Protein AF-A0A1W5XGT3-F1 (afdb_monomer_lite)

Secondary structure (DSSP, 8-state):
--GGG----SHHHHHHHHHHHHH--TT-EEEEEETT-THHHHHHHHTT-EEEEEEBPTTS-B-HHHHHHT--TTEEEEE--SS-TT--STTTT----TT----

pLDDT: mean 82.72, std 16.83, range [37.25, 96.12]

Structure (mmCIF, N/CA/C/O backbone):
data_AF-A0A1W5XGT3-F1
#
_entry.id   AF-A0A1W5XGT3-F1
#
loop_
_atom_site.group_PDB
_atom_site.id
_atom_site.type_symbol
_atom_site.label_atom_id
_atom_site.label_alt_id
_atom_site.label_comp_id
_atom_site.label_asym_id
_atom_site.label_entity_id
_atom_site.label_seq_id
_atom_site.pdbx_PDB_ins_code
_atom_site.Cartn_x
_atom_site.Cartn_y
_atom_site.Cartn_z
_atom_site.occupancy
_atom_site.B_iso_or_equiv
_atom_site.auth_seq_id
_atom_site.auth_comp_id
_atom_site.auth_asym_id
_atom_site.auth_atom_id
_atom_site.pdbx_PDB_model_num
ATOM 1 N N . MET A 1 1 ? 2.362 23.558 9.609 1.00 59.31 1 MET A N 1
ATOM 2 C CA . MET A 1 1 ? 1.782 22.252 9.985 1.00 59.31 1 MET A CA 1
ATOM 3 C C . MET A 1 1 ? 1.587 22.284 11.487 1.00 59.31 1 MET A C 1
ATOM 5 O O . MET A 1 1 ? 2.537 22.642 12.171 1.00 59.31 1 MET A O 1
ATOM 9 N N . ALA A 1 2 ? 0.373 22.054 11.982 1.00 87.88 2 ALA A N 1
ATOM 10 C CA . ALA A 1 2 ? 0.134 22.029 13.423 1.00 87.88 2 ALA A CA 1
ATOM 11 C C . ALA A 1 2 ? 0.783 20.771 14.035 1.00 87.88 2 ALA A C 1
ATOM 13 O O . ALA A 1 2 ? 0.886 19.761 13.331 1.00 87.88 2 ALA A O 1
ATOM 14 N N . PRO A 1 3 ? 1.229 20.810 15.302 1.00 85.12 3 PRO A N 1
ATOM 15 C CA . PRO A 1 3 ? 1.831 19.652 15.968 1.00 85.12 3 PRO A CA 1
ATOM 16 C C . PRO A 1 3 ? 0.908 18.422 15.976 1.00 85.12 3 PRO A C 1
ATOM 18 O O . PRO A 1 3 ? 1.394 17.303 15.846 1.00 85.12 3 PRO A O 1
ATOM 21 N N . ASP A 1 4 ? -0.412 18.617 15.996 1.00 88.44 4 ASP A N 1
ATOM 22 C CA . ASP A 1 4 ? -1.419 17.545 15.943 1.00 88.44 4 ASP A CA 1
ATOM 23 C C . ASP A 1 4 ? -1.454 16.772 14.608 1.00 88.44 4 ASP A C 1
ATOM 25 O O . ASP A 1 4 ? -2.119 15.746 14.493 1.00 88.44 4 ASP A O 1
ATOM 29 N N . CYS A 1 5 ? -0.737 17.239 13.580 1.00 88.94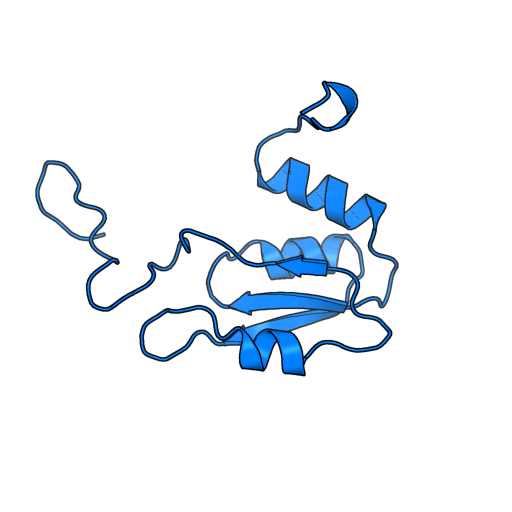 5 CYS A N 1
ATOM 30 C CA . CYS A 1 5 ? -0.608 16.557 12.290 1.00 88.94 5 CYS A CA 1
ATOM 31 C C . CYS A 1 5 ? 0.614 15.625 12.205 1.00 88.94 5 CYS A C 1
ATOM 33 O O . CYS A 1 5 ? 0.915 15.129 11.118 1.00 88.94 5 CYS A O 1
ATOM 35 N N . VAL A 1 6 ? 1.349 15.418 13.303 1.00 88.88 6 VAL A N 1
ATOM 36 C CA . VAL A 1 6 ? 2.574 14.607 13.329 1.00 88.88 6 VAL A CA 1
ATOM 37 C C . VAL A 1 6 ? 2.363 13.357 14.179 1.00 88.88 6 VAL A C 1
ATOM 39 O O . VAL A 1 6 ? 2.078 13.442 15.368 1.00 88.88 6 VAL A O 1
ATOM 42 N N . ALA A 1 7 ? 2.558 12.187 13.570 1.00 89.56 7 ALA A N 1
ATOM 43 C CA . ALA A 1 7 ? 2.581 10.902 14.261 1.00 89.56 7 ALA A CA 1
ATOM 44 C C . ALA A 1 7 ? 4.005 10.329 14.261 1.00 89.56 7 ALA A C 1
ATOM 46 O O . ALA A 1 7 ? 4.705 10.390 13.249 1.00 89.56 7 ALA A O 1
ATOM 47 N N . VAL A 1 8 ? 4.426 9.761 15.393 1.00 92.25 8 VAL A N 1
ATOM 48 C CA . VAL A 1 8 ? 5.744 9.130 15.570 1.00 92.25 8 VAL A CA 1
ATOM 49 C C . VAL A 1 8 ? 5.553 7.633 15.804 1.00 92.25 8 VAL A C 1
ATOM 51 O O . VAL A 1 8 ? 4.651 7.225 16.532 1.00 92.25 8 VAL A O 1
ATOM 54 N N . GLY A 1 9 ? 6.412 6.808 15.209 1.00 90.06 9 GLY A N 1
ATOM 55 C CA . GLY A 1 9 ? 6.372 5.354 15.359 1.00 90.06 9 GLY A CA 1
ATOM 56 C C . GLY A 1 9 ? 7.747 4.708 15.200 1.00 90.06 9 GLY A C 1
ATOM 57 O O . GLY A 1 9 ? 8.742 5.383 14.932 1.00 90.06 9 GLY A O 1
ATOM 58 N N . SER A 1 10 ? 7.799 3.386 15.362 1.00 90.94 10 SER A N 1
ATOM 59 C CA . SER A 1 10 ? 9.001 2.550 15.239 1.00 90.94 10 SER A CA 1
ATOM 60 C C . SER A 1 10 ? 9.436 2.384 13.774 1.00 90.94 10 SER A C 1
ATOM 62 O O . SER A 1 10 ? 9.336 1.313 13.177 1.00 90.94 10 SER A O 1
ATOM 64 N N . GLY A 1 11 ? 9.903 3.480 13.175 1.00 88.56 11 GLY A N 1
ATOM 65 C CA . GLY A 1 11 ? 10.299 3.549 11.769 1.00 88.56 11 GLY A CA 1
ATOM 66 C C . GLY A 1 11 ? 9.119 3.701 10.802 1.00 88.56 11 GLY A C 1
ATOM 67 O O . GLY A 1 11 ? 7.948 3.659 11.186 1.00 88.56 11 GLY A O 1
ATOM 68 N N . SER A 1 12 ? 9.432 3.880 9.515 1.00 88.00 12 SER A N 1
ATOM 69 C CA . SER A 1 12 ? 8.436 4.130 8.460 1.00 88.00 12 SER A CA 1
ATOM 70 C C . SER A 1 12 ? 7.434 2.985 8.301 1.00 88.00 12 SER A C 1
ATOM 72 O O . SER A 1 12 ? 6.250 3.232 8.088 1.00 88.00 12 SER A O 1
ATOM 74 N N . VAL A 1 13 ? 7.883 1.738 8.468 1.00 90.75 13 VAL A N 1
ATOM 75 C CA . VAL A 1 13 ? 7.024 0.543 8.429 1.00 90.75 13 VAL A CA 1
ATOM 76 C C . VAL A 1 13 ? 6.038 0.531 9.599 1.00 90.75 13 VAL A C 1
ATOM 78 O O . VAL A 1 13 ? 4.858 0.258 9.394 1.00 90.75 13 VAL A O 1
ATOM 81 N N . GLY A 1 14 ? 6.491 0.878 10.810 1.00 91.19 14 GLY A N 1
ATOM 82 C CA . GLY A 1 14 ? 5.630 0.958 11.991 1.00 91.19 14 GLY A CA 1
ATOM 83 C C . GLY A 1 14 ? 4.547 2.027 11.842 1.00 91.19 14 GLY A C 1
ATOM 84 O O . GLY A 1 14 ? 3.376 1.762 12.106 1.00 91.19 14 GLY A O 1
ATOM 85 N N . VAL A 1 15 ? 4.913 3.207 11.334 1.00 92.44 15 VAL A N 1
ATOM 86 C CA . VAL A 1 15 ? 3.953 4.286 11.043 1.00 92.44 15 VAL A CA 1
ATOM 87 C C . VAL A 1 15 ? 2.975 3.882 9.933 1.00 92.44 15 VAL A C 1
ATOM 89 O O . VAL A 1 15 ? 1.774 4.116 10.059 1.00 92.44 15 VAL A O 1
ATOM 92 N N . ALA A 1 16 ? 3.450 3.230 8.868 1.00 91.50 16 ALA A N 1
ATOM 93 C CA . ALA A 1 16 ? 2.587 2.745 7.791 1.00 91.50 16 ALA A CA 1
ATOM 94 C C . ALA A 1 16 ? 1.567 1.711 8.293 1.00 91.50 16 ALA A C 1
ATOM 96 O O . ALA A 1 16 ? 0.395 1.781 7.924 1.00 91.50 16 ALA A O 1
ATOM 97 N N . LEU A 1 17 ? 1.983 0.792 9.170 1.00 93.94 17 LEU A N 1
ATOM 98 C CA . LEU A 1 17 ? 1.081 -0.175 9.789 1.00 93.94 17 LEU A CA 1
ATOM 99 C C . LEU A 1 17 ? 0.020 0.512 10.657 1.00 93.94 17 LEU A C 1
ATOM 101 O O . LEU A 1 17 ? -1.158 0.195 10.520 1.00 93.94 17 LEU A O 1
ATOM 105 N N . GLN A 1 18 ? 0.415 1.466 11.506 1.00 93.81 18 GLN A N 1
ATOM 106 C CA . GLN A 1 18 ? -0.526 2.223 12.342 1.00 93.81 18 GLN A CA 1
ATOM 107 C C . GLN A 1 18 ? -1.566 2.962 11.491 1.00 93.81 18 GLN A C 1
ATOM 109 O O . GLN A 1 18 ? -2.758 2.932 11.796 1.00 93.81 18 GLN A O 1
ATOM 114 N N . LEU A 1 19 ? -1.132 3.573 10.385 1.00 93.06 19 LEU A N 1
ATOM 115 C CA . LEU A 1 19 ? -2.032 4.234 9.445 1.00 93.06 19 LEU A CA 1
ATOM 116 C C . LEU A 1 19 ? -3.009 3.240 8.811 1.00 93.06 19 LEU A C 1
ATOM 118 O O . LEU A 1 19 ? -4.209 3.503 8.781 1.00 93.06 19 LEU A O 1
ATOM 122 N N . LEU A 1 20 ? -2.522 2.086 8.347 1.00 93.81 20 LEU A N 1
ATOM 123 C CA . LEU A 1 20 ? -3.375 1.043 7.776 1.00 93.81 20 LEU A CA 1
ATOM 124 C C . LEU A 1 20 ? -4.387 0.524 8.804 1.00 93.81 20 LEU A C 1
ATOM 126 O O . LEU A 1 20 ? -5.565 0.418 8.483 1.00 93.81 20 LEU A O 1
ATOM 130 N N . GLN A 1 21 ? -3.971 0.281 10.047 1.00 94.75 21 GLN A N 1
ATOM 131 C CA . GLN A 1 21 ? -4.865 -0.143 11.129 1.00 94.75 21 GLN A CA 1
ATOM 132 C C . GLN A 1 21 ? -5.957 0.891 11.438 1.00 94.75 21 GLN A C 1
ATOM 134 O O . GLN A 1 21 ? -7.072 0.512 11.792 1.00 94.75 21 GLN A O 1
ATOM 139 N N . ALA A 1 22 ? -5.663 2.184 11.287 1.00 94.50 22 ALA A N 1
ATOM 140 C CA . ALA A 1 22 ? -6.625 3.250 11.547 1.00 94.50 22 ALA A CA 1
ATOM 141 C C . ALA A 1 22 ? -7.709 3.372 10.460 1.00 94.50 22 ALA A C 1
ATOM 143 O O . ALA A 1 22 ? -8.835 3.774 10.761 1.00 94.50 22 ALA A O 1
ATOM 144 N N . VAL A 1 23 ? -7.389 3.051 9.200 1.00 94.75 23 VAL A N 1
ATOM 145 C CA . VAL A 1 23 ? -8.261 3.369 8.049 1.00 94.75 23 VAL A CA 1
ATOM 146 C C . VAL A 1 23 ? -8.799 2.152 7.296 1.00 94.75 23 VAL A C 1
ATOM 148 O O . VAL A 1 23 ? -9.804 2.268 6.591 1.00 94.75 23 VAL A O 1
ATOM 151 N N . VAL A 1 24 ? -8.154 0.992 7.418 1.00 95.12 24 VAL A N 1
ATOM 152 C CA . VAL A 1 24 ? -8.492 -0.223 6.672 1.00 95.12 24 VAL A CA 1
ATOM 153 C C . VAL A 1 24 ? -9.339 -1.150 7.532 1.00 95.12 24 VAL A C 1
ATOM 155 O O . VAL A 1 24 ? -8.997 -1.454 8.673 1.00 95.12 24 VAL A O 1
ATOM 158 N N . ARG A 1 25 ? -10.445 -1.646 6.972 1.00 93.88 25 ARG A N 1
ATOM 159 C CA . ARG A 1 25 ? -11.223 -2.736 7.567 1.00 93.88 25 ARG A CA 1
ATOM 160 C C . ARG A 1 25 ? -10.980 -4.034 6.809 1.00 93.88 25 ARG A C 1
ATOM 162 O O . ARG A 1 25 ? -10.611 -4.036 5.637 1.00 93.88 25 ARG A O 1
ATOM 169 N N . ARG A 1 2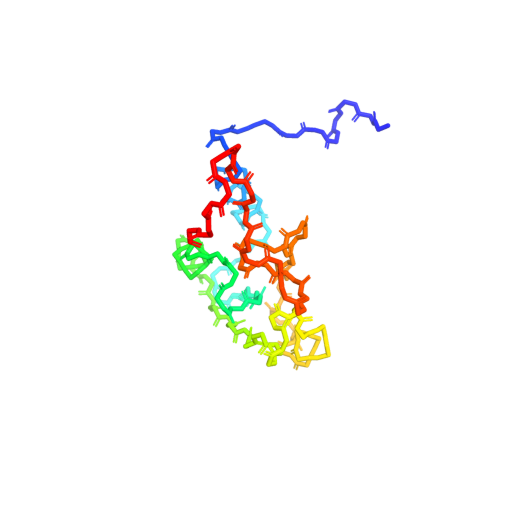6 ? -11.249 -5.164 7.467 1.00 92.56 26 ARG A N 1
ATOM 170 C CA . ARG A 1 26 ? -11.122 -6.487 6.848 1.00 92.56 26 ARG A CA 1
ATOM 171 C C . ARG A 1 26 ? -11.926 -6.560 5.542 1.00 92.56 26 ARG A C 1
ATOM 173 O O . ARG A 1 26 ? -13.121 -6.267 5.523 1.00 92.56 26 ARG A O 1
ATOM 180 N N . GLY A 1 27 ? -11.268 -6.982 4.466 1.00 91.06 27 GLY A N 1
ATOM 181 C CA . GLY A 1 27 ? -11.841 -7.070 3.121 1.00 91.06 27 GLY A CA 1
ATOM 182 C C . GLY A 1 27 ? -11.766 -5.786 2.286 1.00 91.06 27 GLY A C 1
ATOM 183 O O . GLY A 1 27 ? -12.109 -5.837 1.104 1.00 91.06 27 GLY A O 1
ATOM 184 N N . ASP A 1 28 ? -11.305 -4.665 2.848 1.00 96.12 28 ASP A N 1
ATOM 185 C CA . ASP A 1 28 ? -10.973 -3.473 2.064 1.00 96.12 28 ASP A CA 1
ATOM 186 C C . ASP A 1 28 ? -9.729 -3.718 1.199 1.00 96.12 28 ASP A C 1
ATOM 188 O O . ASP A 1 28 ? -8.974 -4.664 1.411 1.00 96.12 28 ASP A O 1
ATOM 192 N N . THR A 1 29 ? -9.532 -2.888 0.179 1.00 95.06 29 THR A N 1
ATOM 193 C CA . THR A 1 29 ? -8.438 -3.028 -0.792 1.00 95.06 29 THR A CA 1
ATOM 194 C C . THR A 1 29 ? -7.335 -2.010 -0.524 1.00 95.06 29 THR A C 1
ATOM 196 O O . THR A 1 29 ? -7.613 -0.826 -0.296 1.00 95.06 29 THR A O 1
ATOM 199 N N . VAL A 1 30 ? -6.086 -2.478 -0.585 1.00 96.06 30 VAL A N 1
ATOM 200 C CA . VAL A 1 30 ? -4.877 -1.650 -0.502 1.00 96.06 30 VAL A CA 1
ATOM 201 C C . VAL A 1 30 ? -4.114 -1.798 -1.814 1.00 96.06 30 VAL A C 1
ATOM 203 O O . VAL A 1 30 ? -3.587 -2.871 -2.110 1.00 96.06 30 VAL A O 1
ATOM 206 N N . ALA A 1 31 ? -4.086 -0.726 -2.604 1.00 95.25 31 ALA A N 1
ATOM 207 C CA . ALA A 1 31 ? -3.381 -0.681 -3.882 1.00 95.25 31 ALA A CA 1
ATOM 208 C C . ALA A 1 31 ? -1.982 -0.084 -3.708 1.00 95.25 31 ALA A C 1
ATOM 210 O O . ALA A 1 31 ? -1.796 0.854 -2.934 1.00 95.25 31 ALA A O 1
ATOM 211 N N . TYR A 1 32 ? -0.988 -0.608 -4.415 1.00 93.38 32 TYR A N 1
ATOM 212 C CA . TYR A 1 32 ? 0.391 -0.121 -4.338 1.00 93.38 32 TYR A CA 1
ATOM 213 C C . TYR A 1 32 ? 1.161 -0.488 -5.600 1.00 93.38 32 TYR A C 1
ATOM 215 O O . TYR A 1 32 ? 0.869 -1.498 -6.239 1.00 93.38 32 TYR A O 1
ATOM 223 N N . ALA A 1 33 ? 2.167 0.312 -5.957 1.00 91.94 33 ALA A N 1
ATOM 224 C CA . ALA A 1 33 ? 3.025 -0.039 -7.083 1.00 91.94 33 ALA A CA 1
ATOM 225 C C . ALA A 1 33 ? 4.025 -1.145 -6.683 1.00 91.94 33 ALA A C 1
ATOM 227 O O . ALA A 1 33 ? 4.613 -1.127 -5.595 1.00 91.94 33 ALA A O 1
ATOM 228 N N . TRP A 1 34 ? 4.228 -2.117 -7.560 1.00 88.50 34 TRP A N 1
ATOM 229 C CA . TRP A 1 34 ? 4.980 -3.347 -7.326 1.00 88.50 34 TRP A CA 1
ATOM 230 C C . TRP A 1 34 ? 6.039 -3.537 -8.420 1.00 88.50 34 TRP A C 1
ATOM 232 O O . TRP A 1 34 ? 5.704 -3.470 -9.599 1.00 88.50 34 TRP A O 1
ATOM 242 N N . ARG A 1 35 ? 7.320 -3.796 -8.119 1.00 81.94 35 ARG A N 1
ATOM 243 C CA . ARG A 1 35 ? 7.992 -4.075 -6.826 1.00 81.94 35 ARG A CA 1
ATOM 244 C C . ARG A 1 35 ? 8.710 -2.848 -6.268 1.00 81.94 35 ARG A C 1
ATOM 246 O O . ARG A 1 35 ? 9.933 -2.790 -6.290 1.00 81.94 35 ARG A O 1
ATOM 253 N N . THR A 1 36 ? 7.967 -1.853 -5.774 1.00 78.62 36 THR A N 1
ATOM 254 C CA . THR A 1 36 ? 8.624 -0.734 -5.080 1.00 78.62 36 THR A CA 1
ATOM 255 C C . THR A 1 36 ? 9.142 -1.183 -3.715 1.00 78.62 36 THR A C 1
ATOM 257 O O . THR A 1 36 ? 10.335 -1.092 -3.460 1.00 78.62 36 THR A O 1
ATOM 260 N N . PHE A 1 37 ? 8.280 -1.718 -2.847 1.00 81.88 37 PHE A N 1
ATOM 261 C CA . PHE A 1 37 ? 8.659 -2.103 -1.487 1.00 81.88 37 PHE A CA 1
ATOM 262 C C . PHE A 1 37 ? 8.009 -3.428 -1.082 1.00 81.88 37 PHE A C 1
ATOM 264 O O . PHE A 1 37 ? 6.789 -3.583 -1.178 1.00 81.88 37 PHE A O 1
ATOM 271 N N . ASP A 1 38 ? 8.825 -4.366 -0.604 1.00 85.88 38 ASP A N 1
ATOM 272 C CA . ASP A 1 38 ? 8.407 -5.751 -0.352 1.00 85.88 38 ASP A CA 1
ATOM 273 C C . ASP A 1 38 ? 7.500 -5.912 0.877 1.00 85.88 38 ASP A C 1
ATOM 275 O O . ASP A 1 38 ? 6.837 -6.935 1.020 1.00 85.88 38 ASP A O 1
ATOM 279 N N . ALA A 1 39 ? 7.414 -4.907 1.757 1.00 87.69 39 ALA A N 1
ATOM 280 C CA . ALA A 1 39 ? 6.559 -4.999 2.940 1.00 87.69 39 ALA A CA 1
ATOM 281 C C . ALA A 1 39 ? 5.074 -4.706 2.654 1.00 87.69 39 ALA A C 1
ATOM 283 O O . ALA A 1 39 ? 4.238 -5.002 3.502 1.00 87.69 39 ALA A O 1
ATOM 284 N N . TYR A 1 40 ? 4.699 -4.134 1.500 1.00 88.62 40 TYR A N 1
ATOM 285 C CA . TYR A 1 40 ? 3.291 -3.785 1.237 1.00 88.62 40 TYR A CA 1
ATOM 286 C C . TYR A 1 40 ? 2.323 -4.975 1.205 1.00 88.62 40 TYR A C 1
ATOM 288 O O . TYR A 1 40 ? 1.262 -4.853 1.821 1.00 88.62 40 TYR A O 1
ATOM 296 N N . PRO A 1 41 ? 2.650 -6.115 0.562 1.00 90.94 41 PRO A N 1
ATOM 297 C CA . PRO A 1 41 ? 1.824 -7.315 0.659 1.00 90.94 41 PRO A CA 1
ATOM 298 C C . PRO A 1 41 ? 1.629 -7.751 2.115 1.00 90.94 41 PRO A C 1
ATOM 300 O O . PRO A 1 41 ? 0.495 -7.914 2.557 1.00 90.94 41 PRO A O 1
ATOM 303 N N . LEU A 1 42 ? 2.723 -7.817 2.885 1.00 92.56 42 LEU A N 1
ATOM 304 C CA . LEU A 1 42 ? 2.696 -8.227 4.289 1.00 92.56 42 LEU A CA 1
ATOM 305 C C . LEU A 1 42 ? 1.827 -7.291 5.141 1.00 92.56 42 LEU A C 1
ATOM 307 O O . LEU A 1 42 ? 0.969 -7.745 5.892 1.00 92.56 42 LEU A O 1
ATOM 311 N N . LEU A 1 43 ? 2.007 -5.976 5.007 1.00 93.19 43 LEU A N 1
ATOM 312 C CA . LEU A 1 43 ? 1.238 -4.985 5.760 1.00 93.19 43 LEU A CA 1
ATOM 313 C C . LEU A 1 43 ? -0.258 -5.026 5.419 1.00 93.19 43 LEU A C 1
ATOM 315 O O . LEU A 1 43 ? -1.089 -4.883 6.315 1.00 93.19 43 LEU A O 1
ATOM 319 N N . ALA A 1 44 ? -0.608 -5.234 4.146 1.00 93.56 44 ALA A N 1
ATOM 320 C CA . ALA A 1 44 ? -1.996 -5.383 3.714 1.00 93.56 44 ALA A CA 1
ATOM 321 C C . ALA A 1 44 ? -2.636 -6.641 4.324 1.00 93.56 44 ALA A C 1
ATOM 323 O O . ALA A 1 44 ? -3.753 -6.578 4.843 1.00 93.56 44 ALA A O 1
ATOM 324 N N . GLU A 1 45 ? -1.916 -7.762 4.324 1.00 93.44 45 GLU A N 1
ATOM 325 C CA . GLU A 1 45 ? -2.370 -9.010 4.941 1.00 93.44 45 GLU A CA 1
ATOM 326 C C . GLU A 1 45 ? -2.547 -8.877 6.459 1.00 93.44 45 GLU A C 1
ATOM 328 O O . GLU A 1 45 ? -3.570 -9.307 6.993 1.00 93.44 45 GLU A O 1
ATOM 333 N N . MET A 1 46 ? -1.616 -8.209 7.151 1.00 94.38 46 MET A N 1
ATOM 334 C CA . MET A 1 46 ? -1.679 -7.986 8.603 1.00 94.38 46 MET A CA 1
ATOM 335 C C . MET A 1 46 ? -2.947 -7.248 9.052 1.00 94.38 46 MET A C 1
ATOM 337 O O . MET A 1 46 ? -3.459 -7.517 10.137 1.00 94.38 46 MET A O 1
ATOM 341 N N . VAL A 1 47 ? -3.477 -6.335 8.230 1.00 95.12 47 VAL A N 1
ATOM 342 C CA . VAL A 1 47 ? -4.735 -5.615 8.517 1.00 95.12 47 VAL A CA 1
ATOM 343 C C . VAL A 1 47 ? -5.972 -6.293 7.908 1.00 95.12 47 VAL A C 1
ATOM 345 O O . VAL A 1 47 ? -7.082 -5.764 7.976 1.00 95.12 47 VAL A O 1
ATOM 348 N N . GLY A 1 48 ? -5.812 -7.482 7.316 1.00 93.56 48 GLY A N 1
ATOM 349 C CA . GLY A 1 48 ? -6.891 -8.243 6.685 1.00 93.56 48 GLY A CA 1
ATOM 350 C C . GLY A 1 48 ? -7.423 -7.617 5.392 1.00 93.56 48 GLY A C 1
ATOM 351 O O . GLY A 1 48 ? -8.583 -7.852 5.031 1.00 93.56 48 GLY A O 1
ATOM 352 N N . ALA A 1 49 ? -6.615 -6.800 4.718 1.00 95.81 49 ALA A N 1
ATOM 353 C CA . ALA A 1 49 ? -6.946 -6.209 3.431 1.00 95.81 49 ALA A CA 1
ATOM 354 C C . ALA A 1 49 ? -6.741 -7.193 2.276 1.00 95.81 49 ALA A C 1
ATOM 356 O O . ALA A 1 49 ? -6.036 -8.194 2.383 1.00 95.81 49 ALA A O 1
ATOM 357 N N . ARG A 1 50 ? -7.324 -6.856 1.128 1.00 94.81 50 ARG A N 1
ATOM 358 C CA . ARG A 1 50 ? -7.002 -7.453 -0.164 1.00 94.81 50 ARG A CA 1
ATOM 359 C C . ARG A 1 50 ? -5.875 -6.642 -0.815 1.00 94.81 50 ARG A C 1
ATOM 361 O O . ARG A 1 50 ? -6.097 -5.464 -1.117 1.00 94.81 50 ARG A O 1
ATOM 368 N N . PRO A 1 51 ? -4.683 -7.222 -1.023 1.00 93.62 51 PRO A N 1
ATOM 369 C CA . PRO A 1 51 ? -3.614 -6.540 -1.739 1.00 93.62 51 PRO A CA 1
ATOM 370 C C . PRO A 1 51 ? -3.968 -6.396 -3.226 1.00 93.62 51 PRO A C 1
ATOM 372 O O . PRO A 1 51 ? -4.424 -7.349 -3.855 1.00 93.62 51 PRO A O 1
ATOM 375 N N . ALA A 1 52 ? -3.732 -5.212 -3.788 1.00 95.00 52 ALA A N 1
ATOM 376 C CA . ALA A 1 52 ? -3.861 -4.923 -5.217 1.00 95.00 52 ALA A CA 1
ATOM 377 C C . ALA A 1 52 ? -2.522 -4.385 -5.763 1.00 95.00 52 ALA A C 1
ATOM 379 O O . ALA A 1 52 ? -2.348 -3.167 -5.884 1.00 95.00 52 ALA A O 1
ATOM 380 N N . PRO A 1 53 ? -1.544 -5.270 -6.036 1.00 93.69 53 PRO A N 1
ATOM 381 C CA . PRO A 1 53 ? -0.262 -4.869 -6.601 1.00 93.69 53 PRO A CA 1
ATOM 382 C C . PRO A 1 53 ? -0.437 -4.396 -8.048 1.00 93.69 53 PRO A C 1
ATOM 384 O O . PRO A 1 53 ? -1.037 -5.087 -8.870 1.00 93.69 53 PRO A O 1
ATOM 387 N N . VAL A 1 54 ? 0.126 -3.233 -8.370 1.00 94.19 54 VAL A N 1
ATOM 388 C CA . VAL A 1 54 ? 0.135 -2.664 -9.722 1.00 94.19 54 VAL A CA 1
ATOM 389 C C . VAL A 1 54 ? 1.561 -2.685 -10.269 1.00 94.19 54 VAL A C 1
ATOM 391 O O . VAL A 1 54 ? 2.435 -2.087 -9.641 1.00 94.19 54 VAL A O 1
ATOM 394 N N . PRO A 1 55 ? 1.829 -3.353 -11.405 1.00 91.44 55 PRO A N 1
ATOM 395 C CA . PRO A 1 55 ? 3.161 -3.378 -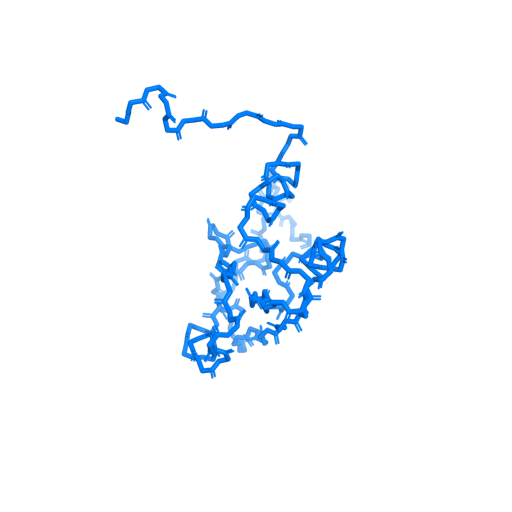12.002 1.00 91.44 55 PRO A CA 1
ATOM 396 C C . PRO A 1 55 ? 3.710 -1.973 -12.284 1.00 91.44 55 PRO A C 1
ATOM 398 O O . PRO A 1 55 ? 2.965 -1.063 -12.648 1.00 91.44 55 PRO A O 1
ATOM 401 N N . LEU A 1 56 ? 5.023 -1.802 -12.130 1.00 89.19 56 LEU A N 1
ATOM 402 C CA . LEU A 1 56 ? 5.725 -0.613 -12.620 1.00 89.19 56 LEU A CA 1
ATOM 403 C C . LEU A 1 56 ? 5.760 -0.596 -14.155 1.00 89.19 56 LEU A C 1
ATOM 405 O O . LEU A 1 56 ? 5.680 -1.639 -14.810 1.00 89.19 56 LEU A O 1
ATOM 409 N N . LEU A 1 57 ? 5.923 0.599 -14.720 1.00 88.38 57 LEU A N 1
ATOM 410 C CA . LEU A 1 57 ? 6.219 0.779 -16.137 1.00 88.38 57 LEU A CA 1
ATOM 411 C C . LEU A 1 57 ? 7.597 0.182 -16.485 1.00 88.38 57 LEU A C 1
ATOM 413 O O . LEU A 1 57 ? 8.447 0.036 -15.601 1.00 88.38 57 LEU A O 1
ATOM 417 N N . PRO A 1 58 ? 7.868 -0.113 -17.773 1.00 85.88 58 PRO A N 1
ATOM 418 C CA . PRO A 1 58 ? 9.165 -0.642 -18.207 1.00 85.88 58 PRO A CA 1
ATOM 419 C C . PRO A 1 58 ? 10.370 0.241 -17.845 1.00 85.88 58 PRO A C 1
ATOM 421 O O . PRO A 1 58 ? 11.486 -0.258 -17.755 1.00 85.88 58 PRO A O 1
ATOM 424 N N . ASP A 1 59 ? 10.153 1.541 -17.627 1.00 83.75 59 ASP A N 1
ATOM 425 C CA . ASP A 1 59 ? 11.169 2.515 -17.209 1.00 83.75 59 ASP A CA 1
ATOM 426 C C . ASP A 1 59 ? 11.309 2.644 -15.674 1.00 83.75 59 ASP A C 1
ATOM 428 O O . ASP A 1 59 ? 11.957 3.569 -15.177 1.00 83.75 59 ASP A O 1
ATOM 432 N N . GLY A 1 60 ? 10.684 1.735 -14.915 1.00 81.75 60 GLY A N 1
ATOM 433 C CA . GLY A 1 60 ? 10.708 1.691 -13.451 1.00 81.75 60 GLY A CA 1
ATOM 434 C C . GLY A 1 60 ? 9.750 2.673 -12.775 1.00 81.75 60 GLY A C 1
ATOM 435 O O . GLY A 1 60 ? 9.617 2.660 -11.551 1.00 81.75 60 GLY A O 1
ATOM 436 N N . ARG A 1 61 ? 9.041 3.519 -13.534 1.00 86.12 61 ARG A N 1
ATOM 437 C CA . ARG A 1 61 ? 8.113 4.493 -12.949 1.00 86.12 61 ARG A CA 1
ATOM 438 C C . ARG A 1 61 ? 6.829 3.838 -12.466 1.00 86.12 61 ARG A C 1
ATOM 440 O O . ARG A 1 61 ? 6.350 2.846 -13.012 1.00 86.12 61 ARG A O 1
ATOM 447 N N . GLN A 1 62 ? 6.230 4.442 -11.444 1.00 88.81 62 GLN A N 1
ATOM 448 C CA . GLN A 1 62 ? 4.932 4.005 -10.942 1.00 88.81 62 GLN A CA 1
ATOM 449 C C . GLN A 1 62 ? 3.830 4.372 -11.950 1.00 88.81 62 GLN A C 1
ATOM 451 O O . GLN A 1 62 ? 3.647 5.552 -12.266 1.00 88.81 62 GLN A O 1
ATOM 456 N N . ASP A 1 63 ? 3.087 3.375 -12.440 1.00 91.75 63 ASP A N 1
ATOM 457 C CA . ASP A 1 63 ? 1.956 3.590 -13.345 1.00 91.75 63 ASP A CA 1
ATOM 458 C C . ASP A 1 63 ? 0.754 4.153 -12.567 1.00 91.75 63 ASP A C 1
ATOM 460 O O . ASP A 1 63 ? -0.030 3.429 -11.948 1.00 91.75 63 ASP A O 1
ATOM 464 N N . LEU A 1 64 ? 0.622 5.483 -12.570 1.00 90.81 64 LEU A N 1
ATOM 465 C CA . LEU A 1 64 ? -0.481 6.164 -11.891 1.00 90.81 64 LEU A CA 1
ATOM 466 C C . LEU A 1 64 ? -1.831 5.879 -12.555 1.00 90.81 64 LEU A C 1
ATOM 468 O O . LEU A 1 64 ? -2.844 5.868 -11.861 1.00 90.81 64 LEU A O 1
ATOM 472 N N . ALA A 1 65 ? -1.858 5.640 -13.868 1.00 92.81 65 ALA A N 1
ATOM 473 C CA . ALA A 1 65 ? -3.095 5.323 -14.570 1.00 92.81 65 ALA A CA 1
ATOM 474 C C . ALA A 1 65 ? -3.589 3.929 -14.168 1.00 92.81 65 ALA A C 1
ATOM 476 O O . ALA A 1 65 ? -4.760 3.773 -13.821 1.00 92.81 65 ALA A O 1
ATOM 477 N N . ALA A 1 66 ? -2.693 2.942 -14.106 1.00 92.38 66 ALA A N 1
ATOM 478 C CA . ALA A 1 66 ? -3.026 1.609 -13.619 1.00 92.38 66 ALA A CA 1
ATOM 479 C C . ALA A 1 66 ? -3.378 1.603 -12.119 1.00 92.38 66 ALA A C 1
ATOM 481 O O . ALA A 1 66 ? -4.320 0.920 -11.721 1.00 92.38 66 ALA A O 1
ATOM 482 N N . LEU A 1 67 ? -2.705 2.413 -11.287 1.00 92.38 67 LEU A N 1
ATOM 483 C CA . LEU A 1 67 ? -3.078 2.591 -9.875 1.00 92.38 67 LEU A CA 1
ATOM 484 C C . LEU A 1 67 ? -4.483 3.170 -9.708 1.00 92.38 67 LEU A C 1
ATOM 486 O O . LEU A 1 67 ? -5.212 2.739 -8.819 1.00 92.38 67 LEU A O 1
ATOM 490 N N . LEU A 1 68 ? -4.873 4.124 -10.554 1.00 93.81 68 LEU A N 1
ATOM 491 C CA . LEU A 1 68 ? -6.228 4.676 -10.558 1.00 93.81 68 LEU A CA 1
ATOM 492 C C . LEU A 1 68 ? -7.258 3.660 -11.075 1.00 93.81 68 LEU A C 1
ATOM 494 O O . LEU A 1 68 ? -8.366 3.597 -10.547 1.00 93.81 68 LEU A O 1
ATOM 498 N N . ALA A 1 69 ? -6.896 2.837 -12.062 1.00 94.25 69 ALA A N 1
ATOM 499 C CA . ALA A 1 69 ? -7.789 1.841 -12.654 1.00 94.25 69 ALA A CA 1
ATOM 500 C C . ALA A 1 69 ? -8.176 0.707 -11.688 1.00 94.25 69 ALA A C 1
ATOM 502 O O . ALA A 1 69 ? -9.251 0.127 -11.827 1.00 94.25 69 ALA A O 1
ATOM 503 N N . VAL A 1 70 ? -7.333 0.399 -10.696 1.00 93.12 70 VAL A N 1
ATOM 504 C CA . VAL A 1 70 ? -7.631 -0.625 -9.676 1.00 93.12 70 VAL A CA 1
ATOM 505 C C . VAL A 1 70 ? -8.432 -0.089 -8.484 1.00 93.12 70 VAL A C 1
ATOM 507 O O . VAL A 1 70 ? -8.748 -0.842 -7.559 1.00 93.12 70 VAL A O 1
ATOM 510 N N . LEU A 1 71 ? -8.758 1.207 -8.460 1.00 94.00 71 LEU A N 1
ATOM 511 C CA . LEU A 1 71 ? -9.562 1.781 -7.386 1.00 94.00 71 LEU A CA 1
ATOM 512 C C . LEU A 1 71 ? -11.026 1.376 -7.540 1.00 94.00 71 LEU A C 1
ATOM 514 O O . LEU A 1 71 ? -11.625 1.496 -8.604 1.00 94.00 71 LEU A O 1
ATOM 518 N N . GLY A 1 72 ? -11.624 0.939 -6.437 1.00 92.44 72 GLY A N 1
ATOM 519 C CA . GLY A 1 72 ? -13.034 0.594 -6.370 1.00 92.44 72 GLY A CA 1
ATOM 520 C C . GLY A 1 72 ? -13.685 1.059 -5.067 1.00 92.44 72 GLY A C 1
ATOM 521 O O . GLY A 1 72 ? -13.032 1.666 -4.215 1.00 92.44 72 GLY A O 1
ATOM 522 N N . PRO A 1 73 ? -14.969 0.720 -4.845 1.00 92.88 73 PRO A N 1
ATOM 523 C CA . PRO A 1 73 ? -15.736 1.174 -3.675 1.00 92.88 73 PRO A CA 1
ATOM 524 C C . PRO A 1 73 ? -15.128 0.766 -2.321 1.00 92.88 73 PRO A C 1
ATOM 526 O O . PRO A 1 73 ? -15.387 1.383 -1.283 1.00 92.88 73 PRO A O 1
ATOM 529 N N . ARG A 1 74 ? -14.325 -0.303 -2.329 1.00 93.12 74 ARG A N 1
ATOM 530 C CA . ARG A 1 74 ? -13.637 -0.874 -1.164 1.00 93.12 74 ARG A CA 1
ATOM 531 C C . ARG A 1 74 ? -12.173 -0.452 -1.056 1.00 93.12 74 ARG A C 1
ATOM 533 O O . ARG A 1 74 ? -11.517 -0.850 -0.099 1.00 93.12 74 ARG A O 1
ATOM 540 N N . THR A 1 75 ? -11.649 0.341 -1.987 1.00 95.19 75 THR A N 1
ATOM 541 C CA . THR A 1 75 ? -10.277 0.834 -1.875 1.00 95.19 75 THR A CA 1
ATOM 542 C C . THR A 1 75 ? -10.211 1.913 -0.803 1.00 95.19 75 THR A C 1
ATOM 544 O O . THR A 1 75 ? -11.035 2.832 -0.774 1.00 95.19 75 THR A O 1
ATOM 547 N N . ARG A 1 76 ? -9.273 1.763 0.134 1.00 94.00 76 ARG A N 1
ATOM 548 C CA . ARG A 1 76 ? -9.091 2.704 1.253 1.00 94.00 76 ARG A CA 1
ATOM 549 C C . ARG A 1 76 ? -7.740 3.379 1.241 1.00 94.00 76 ARG A C 1
ATOM 551 O O . ARG A 1 76 ? -7.649 4.543 1.608 1.00 94.00 76 ARG A O 1
ATOM 558 N N . VAL A 1 77 ? -6.712 2.660 0.807 1.00 93.19 77 VAL A N 1
ATOM 559 C CA . VAL A 1 77 ? -5.348 3.173 0.770 1.00 93.19 77 VAL A CA 1
ATOM 560 C C . VAL A 1 77 ? -4.731 2.866 -0.581 1.00 93.19 77 VAL A C 1
ATOM 562 O O . VAL A 1 77 ? -4.863 1.759 -1.106 1.00 93.19 77 VAL A O 1
ATOM 565 N N . VAL A 1 78 ? -4.050 3.872 -1.120 1.00 92.56 78 VAL A N 1
ATOM 566 C CA . VAL A 1 78 ? -3.186 3.761 -2.290 1.00 92.56 78 VAL A CA 1
ATOM 567 C C . VAL A 1 78 ? -1.802 4.195 -1.854 1.00 92.56 78 VAL A C 1
ATOM 569 O O . VAL A 1 78 ? -1.633 5.321 -1.386 1.00 92.56 78 VAL A O 1
ATOM 572 N N . VAL A 1 79 ? -0.815 3.315 -1.982 1.00 88.38 79 VAL A N 1
ATOM 573 C CA . VAL A 1 79 ? 0.556 3.628 -1.593 1.00 88.38 79 VAL A CA 1
ATOM 574 C C . VAL A 1 79 ? 1.387 3.972 -2.819 1.00 88.38 79 VAL A C 1
ATOM 576 O O . VAL A 1 79 ? 1.607 3.150 -3.711 1.00 88.38 79 VAL A O 1
ATOM 579 N N . ARG A 1 80 ? 1.867 5.216 -2.830 1.00 86.75 80 ARG A N 1
ATOM 580 C CA . ARG A 1 80 ? 2.824 5.750 -3.797 1.00 86.75 80 ARG A CA 1
ATOM 581 C C . ARG A 1 80 ? 4.141 6.010 -3.076 1.00 86.75 80 ARG A C 1
ATOM 583 O O . ARG A 1 80 ? 4.142 6.643 -2.025 1.00 86.75 80 ARG A O 1
ATOM 590 N N . CYS A 1 81 ? 5.250 5.563 -3.648 1.00 82.88 81 CYS A N 1
ATOM 591 C CA . CYS A 1 81 ? 6.562 5.649 -3.016 1.00 82.88 81 CYS A CA 1
ATOM 592 C C . CYS A 1 81 ? 7.423 6.594 -3.850 1.00 82.88 81 CYS A C 1
ATOM 594 O O . CYS A 1 81 ? 7.734 6.273 -4.993 1.00 82.88 81 CYS A O 1
ATOM 596 N N . ARG A 1 82 ? 7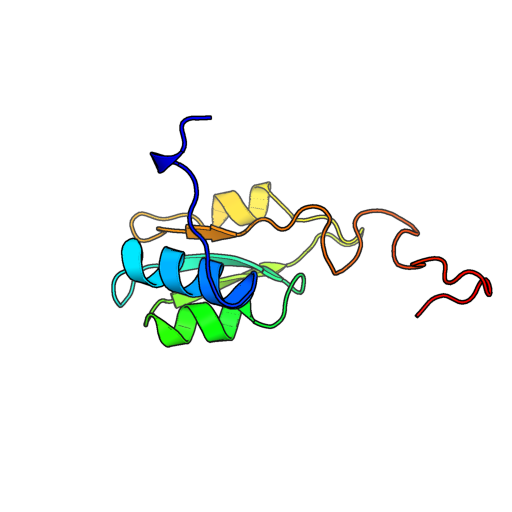.758 7.776 -3.315 1.00 80.00 82 ARG A N 1
ATOM 597 C CA . ARG A 1 82 ? 8.564 8.783 -4.022 1.00 80.00 82 ARG A CA 1
ATOM 598 C C . ARG A 1 82 ? 9.647 9.362 -3.104 1.00 80.00 82 ARG A C 1
ATOM 600 O O . ARG A 1 82 ? 9.276 9.933 -2.079 1.00 80.00 82 ARG A O 1
ATOM 607 N N . PRO A 1 83 ? 10.938 9.272 -3.482 1.00 73.25 83 PRO A N 1
ATOM 608 C CA . PRO A 1 83 ? 11.466 8.492 -4.611 1.00 73.25 83 PRO A CA 1
ATOM 609 C C . PRO A 1 83 ? 11.190 6.991 -4.429 1.00 73.25 83 PRO A C 1
ATOM 611 O O . PRO A 1 83 ? 11.147 6.494 -3.303 1.00 73.25 83 PRO A O 1
ATOM 614 N N . SER A 1 84 ? 10.946 6.273 -5.523 1.00 66.69 84 SER A N 1
ATOM 615 C CA . SER A 1 84 ? 10.777 4.825 -5.458 1.00 66.69 84 SER A CA 1
ATOM 616 C C . SER A 1 84 ? 12.080 4.153 -5.032 1.00 66.69 84 SER A C 1
ATOM 618 O O . SER A 1 84 ? 13.140 4.414 -5.597 1.00 66.69 84 SER A O 1
ATOM 620 N N . THR A 1 85 ? 11.993 3.211 -4.104 1.00 62.34 85 THR A N 1
ATOM 621 C CA . THR A 1 85 ? 13.104 2.336 -3.699 1.00 62.34 85 THR A CA 1
ATOM 622 C C . THR A 1 85 ? 13.665 1.497 -4.852 1.00 62.34 85 THR A C 1
ATOM 624 O O . THR A 1 85 ? 14.838 1.156 -4.825 1.00 62.34 85 THR A O 1
ATOM 627 N N . ALA A 1 86 ? 12.870 1.226 -5.893 1.00 59.66 86 ALA A N 1
ATOM 628 C CA . ALA A 1 86 ? 13.306 0.529 -7.108 1.00 59.66 86 ALA A CA 1
ATOM 629 C C . ALA A 1 86 ? 14.020 1.431 -8.145 1.00 59.66 86 ALA A C 1
ATOM 631 O O . ALA A 1 86 ? 14.422 0.940 -9.196 1.00 59.66 86 ALA A O 1
ATOM 632 N N . GLY A 1 87 ? 14.177 2.734 -7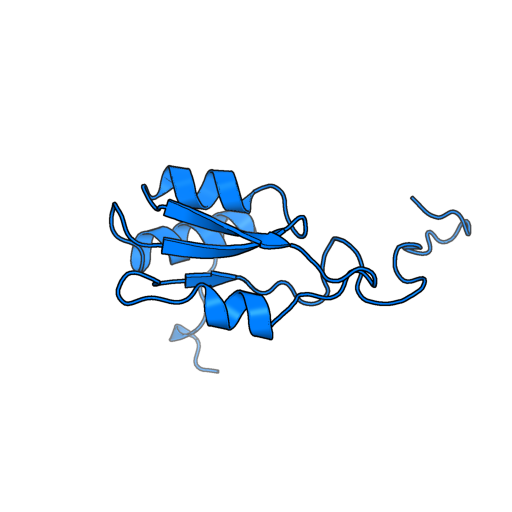.865 1.00 61.16 87 GLY A N 1
ATOM 633 C CA . GLY A 1 87 ? 14.654 3.724 -8.837 1.00 61.16 87 GLY A CA 1
ATOM 634 C C . GLY A 1 87 ? 13.568 4.140 -9.841 1.00 61.16 87 GLY A C 1
ATOM 635 O O . GLY A 1 87 ? 12.743 3.338 -10.259 1.00 61.16 87 GLY A O 1
ATOM 636 N N . GLU A 1 88 ? 13.536 5.423 -10.197 1.00 57.47 88 GLU A N 1
ATOM 637 C CA . GLU A 1 88 ? 12.538 5.998 -11.107 1.00 57.47 88 GLU A CA 1
ATOM 638 C C . GLU A 1 88 ? 13.271 6.740 -12.232 1.00 57.47 88 GLU A C 1
ATOM 640 O O . GLU A 1 88 ? 13.756 7.851 -12.018 1.00 57.47 88 GLU A O 1
ATOM 645 N N . GLY A 1 89 ? 13.337 6.133 -13.423 1.00 56.06 89 GLY A N 1
ATOM 646 C CA . GLY A 1 89 ? 13.963 6.709 -14.617 1.00 56.06 89 GLY A CA 1
ATOM 647 C C . GLY A 1 89 ? 15.065 5.835 -15.238 1.00 56.06 89 GLY A C 1
ATOM 648 O O . GLY A 1 89 ? 15.614 4.948 -14.579 1.00 56.06 89 GLY A O 1
ATOM 649 N N . PRO A 1 90 ? 15.423 6.075 -16.516 1.00 43.00 90 PRO A N 1
ATOM 650 C CA . PRO A 1 90 ? 16.537 5.388 -17.160 1.00 43.00 90 PRO A CA 1
ATOM 651 C C . PRO A 1 90 ? 17.847 5.767 -16.450 1.00 43.00 90 PRO A C 1
ATOM 653 O O . PRO A 1 90 ? 18.318 6.895 -16.565 1.00 43.00 90 PRO A O 1
ATOM 656 N N . GLY A 1 91 ? 18.422 4.828 -15.691 1.00 51.09 91 GLY A N 1
ATOM 657 C CA . GLY A 1 91 ? 19.742 4.976 -15.064 1.00 51.09 91 GLY A CA 1
ATOM 658 C C . GLY A 1 91 ? 19.771 5.331 -13.571 1.00 51.09 91 GLY A C 1
ATOM 659 O O . GLY A 1 91 ? 20.844 5.630 -13.059 1.00 51.09 91 GLY A O 1
ATOM 660 N N . THR A 1 92 ? 18.651 5.293 -12.840 1.00 48.28 92 THR A N 1
ATOM 661 C CA . THR A 1 92 ? 18.624 5.710 -11.416 1.00 48.28 92 THR A CA 1
ATOM 662 C C . THR A 1 92 ? 18.865 4.578 -10.406 1.00 48.28 92 THR A C 1
ATOM 664 O O . THR A 1 92 ? 18.818 4.819 -9.203 1.00 48.28 92 THR A O 1
ATOM 667 N N . SER A 1 93 ? 19.148 3.348 -10.851 1.00 45.47 93 SER A N 1
ATOM 668 C CA . SER A 1 93 ? 19.526 2.252 -9.940 1.00 45.47 93 SER A CA 1
ATOM 669 C C . SER A 1 93 ? 20.963 2.361 -9.428 1.00 45.47 93 SER A C 1
ATOM 671 O O . SER A 1 93 ? 21.310 1.706 -8.453 1.00 45.47 93 SER A O 1
ATOM 673 N N . CYS A 1 94 ? 21.803 3.212 -10.024 1.00 40.12 94 CYS A N 1
ATOM 674 C CA . CYS A 1 94 ? 23.119 3.482 -9.464 1.00 40.12 94 CYS A CA 1
ATOM 675 C C . CYS A 1 94 ? 22.972 4.466 -8.296 1.00 40.12 94 CYS A C 1
ATOM 677 O O . CYS A 1 94 ? 23.120 5.678 -8.456 1.00 40.12 94 CYS A O 1
ATOM 679 N N . GLN A 1 95 ? 22.648 3.952 -7.106 1.00 49.59 95 GLN A N 1
ATOM 680 C CA . GLN A 1 95 ? 22.989 4.663 -5.879 1.00 49.59 95 GLN A CA 1
ATOM 681 C C . GLN A 1 95 ? 24.513 4.765 -5.877 1.00 49.59 95 GLN A C 1
ATOM 683 O O . GLN A 1 95 ? 25.194 3.781 -5.611 1.00 49.59 95 GLN A O 1
ATOM 688 N N . THR A 1 96 ? 25.062 5.914 -6.268 1.00 37.25 96 THR A N 1
ATOM 689 C CA . THR A 1 96 ? 26.504 6.143 -6.225 1.00 37.25 96 THR A CA 1
ATOM 690 C C . THR A 1 96 ? 26.955 6.018 -4.775 1.00 37.25 96 THR A C 1
ATOM 692 O O . THR A 1 96 ? 26.836 6.966 -3.999 1.00 37.25 96 THR A O 1
ATOM 695 N N . SER A 1 97 ? 27.470 4.844 -4.409 1.00 42.16 97 SER A N 1
ATOM 696 C CA . SER A 1 97 ? 28.496 4.764 -3.381 1.00 42.16 97 SER A CA 1
ATOM 697 C C . SER A 1 97 ? 29.657 5.646 -3.837 1.00 42.16 97 SER A C 1
ATOM 699 O O . SER A 1 97 ? 29.924 5.746 -5.039 1.00 42.16 97 SER A O 1
ATOM 701 N N . THR A 1 98 ? 30.361 6.270 -2.896 1.00 53.53 98 THR A N 1
ATOM 702 C CA . THR A 1 98 ? 31.568 7.078 -3.143 1.00 53.53 98 THR A CA 1
ATOM 703 C C . THR A 1 98 ? 32.631 6.319 -3.962 1.00 53.53 98 THR A C 1
ATOM 705 O O . THR A 1 98 ? 33.510 6.942 -4.546 1.00 53.53 98 THR A O 1
ATOM 708 N N . ASP A 1 99 ? 32.498 4.992 -4.075 1.00 51.53 99 ASP A N 1
ATOM 709 C CA . ASP A 1 99 ? 33.366 4.086 -4.834 1.00 51.53 99 ASP A CA 1
ATOM 710 C C . ASP A 1 99 ? 32.889 3.766 -6.270 1.00 51.53 99 ASP A C 1
ATOM 712 O O . ASP A 1 99 ? 33.477 2.925 -6.945 1.00 51.53 99 ASP A O 1
ATOM 716 N N . GLY A 1 100 ? 31.825 4.405 -6.769 1.00 48.47 100 GLY A N 1
ATOM 717 C CA . GLY A 1 100 ? 31.442 4.334 -8.187 1.00 48.47 100 GLY A CA 1
ATOM 718 C C . GLY A 1 100 ? 30.873 2.995 -8.678 1.00 48.47 100 GLY A C 1
ATOM 719 O O . GLY A 1 100 ? 30.799 2.789 -9.887 1.00 48.47 100 GLY A O 1
ATOM 720 N N . ASN A 1 101 ? 30.445 2.097 -7.786 1.00 41.03 101 ASN A N 1
ATOM 721 C CA . ASN A 1 101 ? 29.766 0.857 -8.172 1.00 41.03 101 ASN A CA 1
ATOM 722 C C . ASN A 1 101 ? 28.247 0.942 -7.954 1.00 41.03 101 ASN A C 1
ATOM 724 O O . ASN A 1 101 ? 27.798 1.451 -6.925 1.00 41.03 101 ASN A O 1
ATOM 728 N N . CYS A 1 102 ? 27.471 0.405 -8.900 1.00 45.91 102 CYS A N 1
ATOM 729 C CA . CYS A 1 102 ? 26.026 0.237 -8.749 1.00 45.91 102 CYS A CA 1
ATOM 730 C C . CYS A 1 102 ? 25.743 -1.057 -7.971 1.00 45.91 102 CYS A C 1
ATOM 732 O O . CYS A 1 102 ? 26.298 -2.107 -8.307 1.00 45.91 102 CYS A O 1
ATOM 734 N N . ILE A 1 103 ? 24.902 -0.971 -6.939 1.00 54.22 103 ILE A N 1
ATOM 735 C CA . ILE A 1 103 ? 24.368 -2.125 -6.197 1.00 54.22 103 ILE A CA 1
ATOM 736 C C . ILE A 1 103 ? 23.064 -2.629 -6.810 1.00 54.22 103 ILE A C 1
ATOM 738 O O . ILE A 1 103 ? 22.301 -1.790 -7.343 1.00 54.22 103 ILE A O 1
#

Rad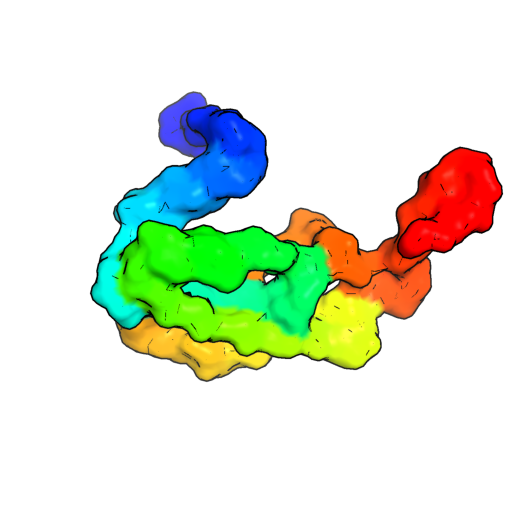ius of gyration: 15.61 Å; chains: 1; bounding box: 49×31×34 Å

Sequence (103 aa):
MAPDCVAVGSGSVGVALQLLQAVVRRGDTVAYAWRTFDAYPLLAEMVGARPAPVPLLPDGRQDLAALLAVLGPRTRVVVRCRPSTAGEGPGTSCQTSTDGNCI

Foldseek 3Di:
DDPVVDDDADDPLGVVLVVCLVWAAAAAEEEEEPPQDPCQVVSCVVRNYDYHYDYADPQRHGDVVSLVVPDDPRHGYYDDDVVGNSHGGDPRQQPDDVVRDRD